Protein AF-A0A950HE34-F1 (afdb_monomer_lite)

Sequence (115 aa):
MTSYHALRGKLVTGEFLATSPLTSGNIRGGVLLNMSAAERMRKARMLACYVSQSHVLSAIPLEPERLRRAPVYDFTQPCHPGALWYEVLGWPLTGWRWRQLAGQALAQYGELACR

Foldseek 3Di:
DDDWWDDPLDIDAQADDDPDPVDGRDQPAKDWDDDDPVVLVVQVVVVVVPVVCVVVCVNHDSDGHIDHDDDPDDLLDQPDPDAGVVVSVVHPDGSVNRNVVVVVCCVVPNPPPPD

Secondary structure (DSSP, 8-state):
---EEEETTEEEES-PPPSSTTSSS--TTEEEE---HHHHHHHHHHHHT-GGGHHHHHTS-SS-EEEEPPPPP-TTS-SSSS--HHHHTT-S--HHHHHHHHHHHHHHH------

Structure (mmCIF, N/CA/C/O backbone):
data_AF-A0A950HE34-F1
#
_entry.id   AF-A0A950HE34-F1
#
loop_
_atom_site.group_PDB
_atom_site.id
_atom_site.type_symbol
_atom_site.label_atom_id
_atom_site.label_alt_id
_atom_site.label_comp_id
_atom_site.label_asym_id
_atom_site.label_entity_id
_atom_site.label_seq_id
_atom_site.pdbx_PDB_ins_code
_atom_site.Cartn_x
_atom_site.Cartn_y
_atom_site.Cartn_z
_atom_site.occupancy
_atom_site.B_iso_or_equiv
_atom_site.auth_seq_id
_atom_site.auth_comp_id
_atom_site.auth_asym_id
_atom_site.auth_atom_id
_atom_site.pdbx_PDB_model_num
ATOM 1 N N . MET A 1 1 ? 5.765 3.332 -6.254 1.00 49.25 1 MET A N 1
ATOM 2 C CA . MET A 1 1 ? 5.532 1.896 -5.959 1.00 49.25 1 MET A CA 1
ATOM 3 C C . MET A 1 1 ? 4.467 1.803 -4.880 1.00 49.25 1 MET A C 1
ATOM 5 O O . MET A 1 1 ? 4.760 1.965 -3.703 1.00 49.25 1 MET A O 1
ATOM 9 N N . THR A 1 2 ? 3.207 1.702 -5.279 1.00 52.34 2 THR A N 1
ATOM 10 C CA . THR A 1 2 ? 2.073 1.972 -4.389 1.00 52.34 2 THR A CA 1
ATOM 11 C C . THR A 1 2 ? 0.933 1.022 -4.725 1.00 52.34 2 THR A C 1
ATOM 13 O O . THR A 1 2 ? 0.707 0.725 -5.893 1.00 52.34 2 THR A O 1
ATOM 16 N N . SER A 1 3 ? 0.223 0.577 -3.687 1.00 73.75 3 SER A N 1
ATOM 17 C CA . SER A 1 3 ? -0.866 -0.415 -3.666 1.00 73.75 3 SER A CA 1
ATOM 18 C C . SER A 1 3 ? -0.448 -1.893 -3.642 1.00 73.75 3 SER A C 1
ATOM 20 O O . SER A 1 3 ? 0.122 -2.442 -4.585 1.00 73.75 3 SER A O 1
ATOM 22 N N . TYR A 1 4 ? -0.786 -2.529 -2.520 1.00 86.75 4 TYR A N 1
ATOM 23 C CA . TYR A 1 4 ? -1.000 -3.962 -2.399 1.00 86.75 4 TYR A CA 1
ATOM 24 C C . TYR A 1 4 ? -2.298 -4.185 -1.618 1.00 86.75 4 TYR A C 1
ATOM 26 O O . TYR A 1 4 ? -2.662 -3.356 -0.781 1.00 86.75 4 TYR A O 1
ATOM 34 N N . HIS A 1 5 ? -3.019 -5.262 -1.903 1.00 88.12 5 HIS A N 1
ATOM 35 C CA . HIS A 1 5 ? -4.254 -5.593 -1.197 1.00 88.12 5 HIS A CA 1
ATOM 36 C C . HIS A 1 5 ? -4.563 -7.087 -1.283 1.00 88.12 5 HIS A C 1
ATOM 38 O O . HIS A 1 5 ? -4.003 -7.807 -2.110 1.00 88.12 5 HIS A O 1
ATOM 44 N N . ALA A 1 6 ? -5.469 -7.543 -0.419 1.00 88.44 6 ALA A N 1
ATOM 45 C CA . ALA A 1 6 ? -6.022 -8.883 -0.507 1.00 88.44 6 ALA A CA 1
ATOM 46 C C . ALA A 1 6 ? -7.157 -8.902 -1.539 1.00 88.44 6 ALA A C 1
ATOM 48 O O . ALA A 1 6 ? -8.108 -8.129 -1.432 1.00 88.44 6 ALA A O 1
ATOM 49 N N . LEU A 1 7 ? -7.104 -9.824 -2.497 1.00 84.44 7 LEU A N 1
ATOM 50 C CA . LEU A 1 7 ? -8.223 -10.129 -3.384 1.00 84.44 7 LEU A CA 1
ATOM 51 C C . LEU A 1 7 ? -8.418 -11.642 -3.434 1.00 84.44 7 LEU A C 1
ATOM 53 O O . LEU A 1 7 ? -7.526 -12.376 -3.853 1.00 84.44 7 LEU A O 1
ATOM 57 N N . ARG A 1 8 ? -9.588 -12.123 -2.988 1.00 82.56 8 ARG A N 1
ATOM 58 C CA . ARG A 1 8 ? -9.917 -13.564 -2.930 1.00 82.56 8 ARG A CA 1
ATOM 59 C C . ARG A 1 8 ? -8.821 -14.397 -2.232 1.00 82.56 8 ARG A C 1
ATOM 61 O O . ARG A 1 8 ? -8.432 -15.454 -2.719 1.00 82.56 8 ARG A O 1
ATOM 68 N N . GLY A 1 9 ? -8.291 -13.881 -1.118 1.00 80.38 9 GLY A N 1
ATOM 69 C CA . GLY A 1 9 ? -7.245 -14.536 -0.319 1.00 80.38 9 GLY A CA 1
ATOM 70 C C . GLY A 1 9 ? -5.831 -14.473 -0.908 1.00 80.38 9 GLY A C 1
ATOM 71 O O . GLY A 1 9 ? -4.916 -15.047 -0.329 1.00 80.38 9 GLY A O 1
ATOM 72 N N . LYS A 1 10 ? -5.629 -13.782 -2.035 1.00 85.88 10 LYS A N 1
ATOM 73 C CA . LYS A 1 10 ? -4.319 -13.626 -2.676 1.00 85.88 10 LYS A CA 1
ATOM 74 C C . LYS A 1 10 ? -3.813 -12.196 -2.552 1.00 85.88 10 LYS A C 1
ATOM 76 O O . LYS A 1 10 ? -4.602 -11.251 -2.558 1.00 85.88 10 LYS A O 1
ATOM 81 N N . LEU A 1 11 ? -2.492 -12.057 -2.480 1.00 88.44 11 LEU A N 1
ATOM 82 C CA . LEU A 1 11 ? -1.819 -10.772 -2.593 1.00 88.44 11 LEU A CA 1
ATOM 83 C C . LEU A 1 11 ? -1.905 -10.278 -4.038 1.00 88.44 11 LEU A C 1
ATOM 85 O O . LEU A 1 11 ? -1.480 -10.970 -4.960 1.00 88.44 11 LEU A O 1
ATOM 89 N N . VAL A 1 12 ? -2.416 -9.066 -4.212 1.00 88.88 12 VAL A N 1
ATOM 90 C CA . VAL A 1 12 ? -2.343 -8.313 -5.465 1.00 88.88 12 VAL A CA 1
ATOM 91 C C . VAL A 1 12 ? -1.430 -7.118 -5.239 1.00 88.88 12 VAL A C 1
ATOM 93 O O . VAL A 1 12 ? -1.580 -6.413 -4.241 1.00 88.88 12 VAL A O 1
ATOM 96 N N . THR A 1 13 ? -0.493 -6.884 -6.155 1.00 89.81 13 THR A N 1
ATOM 97 C CA . THR A 1 13 ? 0.458 -5.763 -6.134 1.00 89.81 13 THR A CA 1
ATOM 98 C C . THR A 1 13 ? 0.387 -4.993 -7.450 1.00 89.81 13 THR A C 1
ATOM 100 O O . THR A 1 13 ? 0.034 -5.543 -8.489 1.00 89.81 13 THR A O 1
ATOM 103 N N . GLY A 1 14 ? 0.704 -3.696 -7.422 1.00 86.12 14 GLY A N 1
ATOM 104 C CA . GLY A 1 14 ? 0.751 -2.879 -8.644 1.00 86.12 14 GLY A CA 1
ATOM 105 C C . GLY A 1 14 ? -0.619 -2.563 -9.261 1.00 86.12 14 GLY A C 1
ATOM 106 O O . GLY A 1 14 ? -0.686 -1.965 -10.338 1.00 86.12 14 GLY A O 1
ATOM 107 N N . GLU A 1 15 ? -1.704 -2.913 -8.568 1.00 84.06 15 GLU A N 1
ATOM 108 C CA . GLU A 1 15 ? -3.081 -2.619 -8.949 1.00 84.06 15 GLU A CA 1
ATOM 109 C C . GLU A 1 15 ? -3.851 -1.992 -7.785 1.00 84.06 15 GLU A C 1
ATOM 111 O O . GLU A 1 15 ? -3.774 -2.431 -6.632 1.00 84.06 15 GLU A O 1
ATOM 116 N N . PHE A 1 16 ? -4.658 -0.981 -8.109 1.00 82.00 16 PHE A N 1
ATOM 117 C CA . PHE A 1 16 ? -5.630 -0.450 -7.167 1.00 82.00 16 PHE A CA 1
ATOM 118 C C . PHE A 1 16 ? -6.825 -1.392 -7.047 1.00 82.00 16 PHE A C 1
ATOM 120 O O . PHE A 1 16 ? -7.228 -2.033 -8.016 1.00 82.00 16 PHE A O 1
ATOM 127 N N . LEU A 1 17 ? -7.433 -1.406 -5.862 1.00 78.75 17 LEU A N 1
ATOM 128 C CA . LEU A 1 17 ? -8.717 -2.059 -5.648 1.00 78.75 17 LEU A CA 1
ATOM 129 C C . LEU A 1 17 ? -9.757 -1.531 -6.639 1.00 78.75 17 LEU A C 1
ATOM 131 O O . LEU A 1 17 ? -9.943 -0.320 -6.789 1.00 78.75 17 LEU A O 1
ATOM 135 N N . ALA A 1 18 ? -10.447 -2.460 -7.294 1.00 70.00 18 ALA A N 1
ATOM 136 C CA . ALA A 1 18 ? -11.590 -2.157 -8.133 1.00 70.00 18 ALA A CA 1
ATOM 137 C C . ALA A 1 18 ? -12.687 -1.478 -7.295 1.00 70.00 18 ALA A C 1
ATOM 139 O O . ALA A 1 18 ? -13.106 -2.000 -6.265 1.00 70.00 18 ALA A O 1
ATOM 140 N N . THR A 1 19 ? -13.184 -0.325 -7.749 1.00 60.66 19 THR A N 1
ATOM 141 C CA . THR A 1 19 ? -14.302 0.386 -7.092 1.00 60.66 19 THR A CA 1
ATOM 142 C C . THR A 1 19 ? -15.663 -0.272 -7.351 1.00 60.66 19 THR A C 1
ATOM 144 O O . THR A 1 19 ? -16.645 0.073 -6.705 1.00 60.66 19 THR A O 1
ATOM 147 N N . SER A 1 20 ? -15.727 -1.242 -8.268 1.00 48.84 20 SER A N 1
ATOM 148 C CA . SER A 1 20 ? -16.890 -2.094 -8.530 1.00 48.84 20 SER A CA 1
ATOM 149 C C . SER A 1 20 ? -16.425 -3.467 -9.038 1.00 48.84 20 SER A C 1
ATOM 151 O O . SER A 1 20 ? -15.456 -3.513 -9.802 1.00 48.84 20 SER A O 1
ATOM 153 N N . PRO A 1 21 ? -17.113 -4.575 -8.688 1.00 46.44 21 PRO A N 1
ATOM 154 C CA . PRO A 1 21 ? -16.805 -5.912 -9.207 1.00 46.44 21 PRO A CA 1
ATOM 155 C C . PRO A 1 21 ? -16.898 -6.024 -10.738 1.00 46.44 21 PRO A C 1
ATOM 157 O O . PRO A 1 21 ? -16.359 -6.966 -11.309 1.00 46.44 21 PRO A O 1
ATOM 160 N N . LEU A 1 22 ? -17.546 -5.059 -11.402 1.00 40.34 22 LEU A N 1
ATOM 161 C CA . LEU A 1 22 ? -17.656 -4.969 -12.863 1.00 40.34 22 LEU A CA 1
ATOM 162 C C . LEU A 1 22 ? -16.536 -4.138 -13.515 1.00 40.34 22 LEU A C 1
ATOM 164 O O . LEU A 1 22 ? -16.448 -4.074 -14.736 1.00 40.34 22 LEU A O 1
ATOM 168 N N . THR A 1 23 ? -15.674 -3.495 -12.726 1.00 47.09 23 THR A N 1
ATOM 169 C CA . THR A 1 23 ? -14.544 -2.694 -13.217 1.00 47.09 23 THR A CA 1
ATOM 170 C C . THR A 1 23 ? -13.265 -3.128 -12.524 1.00 47.09 23 THR A C 1
ATOM 172 O O . THR A 1 23 ? -12.766 -2.438 -11.635 1.00 47.09 23 THR A O 1
ATOM 175 N N . SER A 1 24 ? -12.727 -4.276 -12.930 1.00 42.91 24 SER A N 1
ATOM 176 C CA . SER A 1 24 ? -11.367 -4.672 -12.564 1.00 42.91 24 SER A CA 1
ATOM 177 C C . SER A 1 24 ? -10.375 -3.573 -12.960 1.00 42.91 24 SER A C 1
ATOM 179 O O . SER A 1 24 ? -10.376 -3.117 -14.101 1.00 42.91 24 SER A O 1
ATOM 181 N N . GLY A 1 25 ? -9.543 -3.132 -12.014 1.00 52.91 25 GLY A N 1
ATOM 182 C CA . GLY A 1 25 ? -8.274 -2.447 -12.288 1.00 52.91 25 GLY A CA 1
ATOM 183 C C . GLY A 1 25 ? -8.314 -1.054 -12.932 1.00 52.91 25 GLY A C 1
ATOM 184 O O . GLY A 1 25 ? -7.250 -0.471 -13.149 1.00 52.91 25 GLY A O 1
ATOM 185 N N . ASN A 1 26 ? -9.484 -0.478 -13.227 1.00 52.78 26 ASN A N 1
ATOM 186 C CA . ASN A 1 26 ? -9.529 0.835 -13.866 1.00 52.78 26 ASN A CA 1
ATOM 187 C C . ASN A 1 26 ? -9.227 1.954 -12.867 1.00 52.78 26 ASN A C 1
ATOM 189 O O . ASN A 1 26 ? -9.959 2.185 -11.902 1.00 52.78 26 ASN A O 1
ATOM 193 N N . ILE A 1 27 ? -8.146 2.683 -13.148 1.00 58.16 27 ILE A N 1
ATOM 194 C CA . ILE A 1 27 ? -7.765 3.904 -12.449 1.00 58.16 27 ILE A CA 1
ATOM 195 C C . ILE A 1 27 ? -8.795 4.987 -12.799 1.00 58.16 27 ILE A C 1
ATOM 197 O O . ILE A 1 27 ? -8.572 5.802 -13.691 1.00 58.16 27 ILE A O 1
ATOM 201 N N . ARG A 1 28 ? -9.964 4.996 -12.146 1.00 57.69 28 ARG A N 1
ATOM 202 C CA . ARG A 1 28 ? -10.904 6.117 -12.287 1.00 57.69 28 ARG 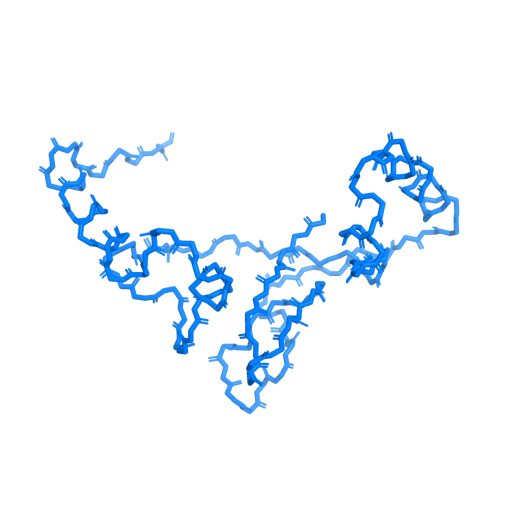A CA 1
ATOM 203 C C . ARG A 1 28 ? -10.183 7.395 -11.841 1.00 57.69 28 ARG A C 1
ATOM 205 O O . ARG A 1 28 ? -9.941 7.584 -10.653 1.00 57.69 28 ARG A O 1
ATOM 212 N N . GLY A 1 29 ? -9.805 8.234 -12.806 1.00 64.81 29 GLY A N 1
ATOM 213 C CA . GLY A 1 29 ? -9.132 9.512 -12.567 1.00 64.81 29 GLY A CA 1
ATOM 214 C C . GLY A 1 29 ? -7.661 9.423 -12.148 1.00 64.81 29 GLY A C 1
ATOM 215 O O . GLY A 1 29 ? -7.209 10.269 -11.378 1.00 64.81 29 GLY A O 1
ATOM 216 N N . GLY A 1 30 ? -6.899 8.425 -12.605 1.00 76.56 30 GLY A N 1
ATOM 217 C CA . GLY A 1 30 ? -5.453 8.411 -12.356 1.00 76.56 30 GLY A CA 1
ATOM 218 C C . GLY A 1 30 ? -4.604 8.107 -13.583 1.00 76.56 30 GLY A C 1
ATOM 219 O O . GLY A 1 30 ? -5.111 7.911 -14.682 1.00 76.56 30 GLY A O 1
ATOM 220 N N . VAL A 1 31 ? -3.292 8.164 -13.378 1.00 85.44 31 VAL A N 1
AT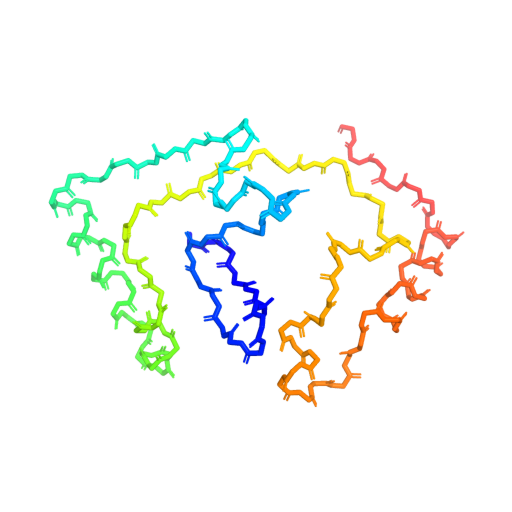OM 221 C CA . VAL A 1 31 ? -2.273 8.312 -14.418 1.00 85.44 31 VAL A CA 1
ATOM 222 C C . VAL A 1 31 ? -1.388 7.073 -14.451 1.00 85.44 31 VAL A C 1
ATOM 224 O O . VAL A 1 31 ? -0.925 6.599 -13.411 1.00 85.44 31 VAL A O 1
ATOM 227 N N . LEU A 1 32 ? -1.144 6.564 -15.658 1.00 87.88 32 LEU A N 1
ATOM 228 C CA . LEU A 1 32 ? -0.112 5.570 -15.925 1.00 87.88 32 LEU A CA 1
ATOM 229 C C . LEU A 1 32 ? 1.167 6.280 -16.339 1.00 87.88 32 LEU A C 1
ATOM 231 O O . LEU A 1 32 ? 1.179 7.019 -17.321 1.00 87.88 32 LEU A O 1
ATOM 235 N N . LEU A 1 33 ? 2.241 6.037 -15.598 1.00 87.56 33 LEU A N 1
ATOM 236 C CA . LEU A 1 33 ? 3.573 6.460 -15.987 1.00 87.56 33 LEU A CA 1
ATOM 237 C C . LEU A 1 33 ? 4.243 5.314 -16.739 1.00 87.56 33 LEU A C 1
ATOM 239 O O . LEU A 1 33 ? 4.574 4.273 -16.160 1.00 87.56 33 LEU A O 1
ATOM 243 N N . ASN A 1 34 ? 4.429 5.526 -18.037 1.00 86.75 34 ASN A N 1
ATOM 244 C CA . ASN A 1 34 ? 5.242 4.657 -18.872 1.00 86.75 34 ASN A CA 1
ATOM 245 C C . ASN A 1 34 ? 6.703 5.069 -18.713 1.00 86.75 34 ASN A C 1
ATOM 247 O O . ASN A 1 34 ? 7.027 6.250 -18.812 1.00 86.75 34 ASN A O 1
ATOM 251 N N . MET A 1 35 ? 7.573 4.095 -18.469 1.00 88.75 35 MET A N 1
ATOM 252 C CA . MET A 1 35 ? 9.004 4.329 -18.318 1.00 88.75 35 MET A CA 1
ATOM 253 C C . MET A 1 35 ? 9.747 3.855 -19.560 1.00 88.75 35 MET A C 1
ATOM 255 O O . MET A 1 35 ? 9.485 2.774 -20.091 1.00 88.75 35 MET A O 1
ATOM 259 N N . SER A 1 36 ? 10.735 4.635 -19.980 1.00 92.75 36 SER A N 1
ATOM 260 C CA . SER A 1 36 ? 11.746 4.190 -20.932 1.00 92.75 36 SER A CA 1
ATOM 261 C C . SER A 1 36 ? 12.555 3.014 -20.371 1.00 92.75 36 SER A C 1
ATOM 263 O O . SER A 1 36 ? 12.613 2.770 -19.161 1.00 92.75 36 SER A O 1
ATOM 265 N N . ALA A 1 37 ? 13.262 2.296 -21.247 1.00 94.06 37 ALA A N 1
ATOM 266 C CA . ALA A 1 37 ? 14.145 1.212 -20.822 1.00 94.06 37 ALA A CA 1
ATOM 267 C C . ALA A 1 37 ? 15.206 1.677 -19.802 1.00 94.06 37 ALA A C 1
ATOM 269 O O . ALA A 1 37 ? 15.466 0.974 -18.824 1.00 94.06 37 ALA A O 1
ATOM 270 N N . ALA A 1 38 ? 15.766 2.879 -19.982 1.00 95.75 38 ALA A N 1
ATOM 271 C CA . ALA A 1 38 ? 16.772 3.442 -19.082 1.00 95.75 38 ALA A CA 1
ATOM 272 C C . ALA A 1 38 ? 16.207 3.735 -17.680 1.00 95.75 38 ALA A C 1
ATOM 274 O O . ALA A 1 38 ? 16.846 3.416 -16.673 1.00 95.75 38 ALA A O 1
ATOM 275 N N . GLU A 1 39 ? 14.993 4.285 -17.600 1.00 94.44 39 GLU A N 1
ATOM 276 C CA . GLU A 1 39 ? 14.301 4.543 -16.331 1.00 94.44 39 GLU A CA 1
ATOM 277 C C . GLU A 1 39 ? 13.954 3.242 -15.605 1.00 94.44 39 GLU A C 1
ATOM 279 O O . GLU A 1 39 ? 14.198 3.131 -14.401 1.00 94.44 39 GLU A O 1
ATOM 284 N N . ARG A 1 40 ? 13.492 2.217 -16.335 1.00 92.81 40 ARG A N 1
ATOM 285 C CA . ARG A 1 40 ? 13.238 0.885 -15.762 1.00 92.81 40 ARG A CA 1
ATOM 286 C C . ARG A 1 40 ? 14.496 0.263 -15.178 1.00 92.81 40 ARG A C 1
ATOM 288 O O . ARG A 1 40 ? 14.474 -0.208 -14.044 1.00 92.81 40 ARG A O 1
ATOM 295 N N . MET A 1 41 ? 15.607 0.301 -15.914 1.00 95.06 41 MET A N 1
ATOM 296 C CA . MET A 1 41 ? 16.890 -0.207 -15.423 1.00 95.06 41 MET A CA 1
ATOM 297 C C . MET A 1 41 ? 17.372 0.568 -14.195 1.00 95.06 41 MET A C 1
ATOM 299 O O . MET A 1 41 ? 17.893 -0.028 -13.252 1.00 95.06 41 MET A O 1
ATOM 303 N N . ARG A 1 42 ? 17.192 1.894 -14.178 1.00 95.56 42 ARG A N 1
ATOM 304 C CA . ARG A 1 42 ? 17.525 2.723 -13.016 1.00 95.56 42 ARG A CA 1
ATOM 305 C C . ARG A 1 42 ? 16.688 2.327 -11.799 1.00 95.56 42 ARG A C 1
ATOM 307 O O . ARG A 1 42 ? 17.266 2.089 -10.742 1.00 95.56 42 ARG A O 1
ATOM 314 N N . LYS A 1 43 ? 15.369 2.188 -11.952 1.00 93.50 43 LYS A N 1
ATOM 315 C CA . LYS A 1 43 ? 14.457 1.742 -10.886 1.00 93.50 43 LYS A CA 1
ATOM 316 C C . LYS A 1 43 ? 14.818 0.348 -10.371 1.00 93.50 43 LYS A C 1
ATOM 318 O O . LYS A 1 43 ? 14.877 0.15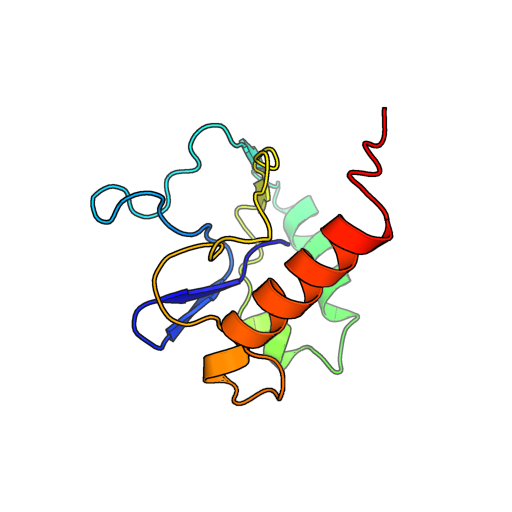0 -9.162 1.00 93.50 43 LYS A O 1
ATOM 323 N N . ALA A 1 44 ? 15.126 -0.590 -11.267 1.00 93.88 44 ALA A N 1
ATOM 324 C CA . ALA A 1 44 ? 15.555 -1.937 -10.896 1.00 93.88 44 ALA A CA 1
ATOM 325 C C . ALA A 1 44 ? 16.825 -1.912 -10.032 1.00 93.88 44 ALA A C 1
ATOM 327 O O . ALA A 1 44 ? 16.860 -2.550 -8.983 1.00 93.88 44 ALA A O 1
ATOM 328 N N . ARG A 1 45 ? 17.836 -1.114 -10.411 1.00 96.38 45 ARG A N 1
ATOM 329 C CA . ARG A 1 45 ? 19.052 -0.941 -9.596 1.00 96.38 45 ARG A CA 1
ATOM 330 C C . ARG A 1 45 ? 18.756 -0.319 -8.234 1.00 96.38 45 ARG A C 1
ATOM 332 O O . ARG A 1 45 ? 19.306 -0.777 -7.242 1.00 96.38 45 ARG A O 1
ATOM 339 N N . MET A 1 46 ? 17.876 0.682 -8.177 1.00 95.31 46 MET A N 1
ATOM 340 C CA . MET A 1 46 ? 17.466 1.297 -6.909 1.00 95.31 46 MET A CA 1
ATOM 341 C C . MET A 1 46 ? 16.795 0.283 -5.975 1.00 95.31 46 MET A C 1
ATOM 343 O O . MET A 1 46 ? 17.102 0.249 -4.789 1.00 95.31 46 MET A O 1
ATOM 347 N N . LEU A 1 47 ? 15.905 -0.564 -6.501 1.00 93.94 47 LEU A N 1
ATOM 348 C CA . LEU A 1 47 ? 15.239 -1.597 -5.705 1.00 93.94 47 LEU A CA 1
ATOM 349 C C . LEU A 1 47 ? 16.195 -2.725 -5.290 1.00 93.94 47 LEU A C 1
ATOM 351 O O . LEU A 1 47 ? 16.083 -3.232 -4.177 1.00 93.94 47 LEU A O 1
ATOM 355 N N . ALA A 1 48 ? 17.175 -3.070 -6.130 1.00 95.00 48 ALA A N 1
ATOM 356 C CA . ALA A 1 48 ? 18.182 -4.085 -5.819 1.00 95.00 48 ALA A CA 1
ATOM 357 C C . ALA A 1 48 ? 19.067 -3.727 -4.607 1.00 95.00 48 ALA A C 1
ATOM 359 O O . ALA A 1 48 ? 19.622 -4.624 -3.976 1.00 95.00 48 ALA A O 1
ATOM 360 N N . CYS A 1 49 ? 19.169 -2.445 -4.234 1.00 97.38 49 CYS A N 1
ATOM 361 C CA . CYS A 1 49 ? 19.882 -2.020 -3.025 1.00 97.38 49 CYS A CA 1
ATOM 362 C C . CYS A 1 49 ? 19.234 -2.530 -1.722 1.00 97.38 49 CYS A C 1
ATOM 364 O O . CYS A 1 49 ? 19.914 -2.639 -0.703 1.00 97.38 49 CYS A O 1
ATOM 366 N N . TYR A 1 50 ? 17.941 -2.871 -1.729 1.00 95.88 50 TYR A N 1
ATOM 367 C CA . TYR A 1 50 ? 17.209 -3.341 -0.548 1.00 95.88 50 TYR A CA 1
ATOM 368 C C . TYR A 1 50 ? 17.332 -4.863 -0.371 1.00 95.88 50 TYR A C 1
ATOM 370 O O . TYR A 1 50 ? 16.346 -5.599 -0.424 1.00 95.88 50 TYR A O 1
ATOM 378 N N . VAL A 1 51 ? 18.560 -5.342 -0.148 1.00 96.88 51 VAL A N 1
ATOM 379 C CA . VAL A 1 51 ? 18.915 -6.777 -0.145 1.00 96.88 51 VAL A CA 1
ATOM 380 C C . VAL A 1 51 ? 18.040 -7.614 0.797 1.00 96.88 51 VAL A C 1
ATOM 382 O O . VAL A 1 51 ? 17.511 -8.650 0.386 1.00 96.88 51 VAL A O 1
ATOM 385 N N . SER A 1 52 ? 17.820 -7.150 2.032 1.00 97.06 52 SER A N 1
ATOM 386 C CA . SER A 1 52 ? 17.014 -7.864 3.038 1.00 97.06 52 SER A CA 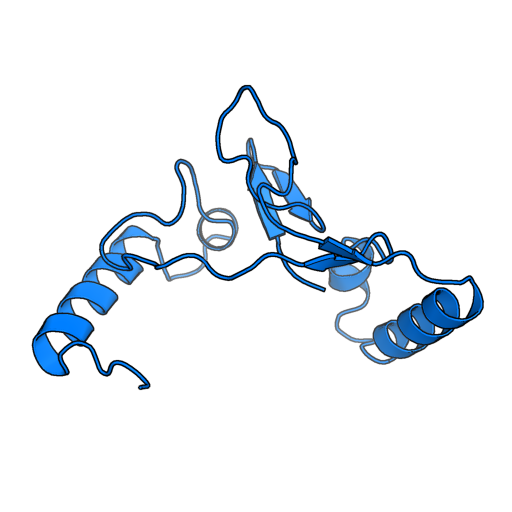1
ATOM 387 C C . SER A 1 52 ? 15.528 -7.976 2.681 1.00 97.06 52 SER A C 1
ATOM 389 O O . SER A 1 52 ? 14.820 -8.785 3.272 1.00 97.06 52 SER A O 1
ATOM 391 N N . GLN A 1 53 ? 15.050 -7.183 1.718 1.00 94.94 53 GLN A N 1
ATOM 392 C CA . GLN A 1 53 ? 13.664 -7.173 1.244 1.00 94.94 53 GLN A CA 1
ATOM 393 C C . GLN A 1 53 ? 13.524 -7.729 -0.179 1.00 94.94 53 GLN A C 1
ATOM 395 O O . GLN A 1 53 ? 12.436 -7.675 -0.748 1.00 94.94 53 GLN A O 1
ATOM 400 N N . SER A 1 54 ? 14.591 -8.287 -0.758 1.00 93.62 54 SER A N 1
ATOM 401 C CA . SER A 1 54 ? 14.608 -8.818 -2.131 1.00 93.62 54 SER A CA 1
ATOM 402 C C . SER A 1 54 ? 13.435 -9.758 -2.436 1.00 93.62 54 SER A C 1
ATOM 404 O O . SER A 1 54 ? 12.794 -9.617 -3.478 1.00 93.62 54 SER A O 1
ATOM 406 N N . HIS A 1 55 ? 13.088 -10.653 -1.505 1.00 92.75 55 HIS A N 1
ATOM 407 C CA . HIS A 1 55 ? 11.941 -11.549 -1.656 1.00 92.75 55 HIS A CA 1
ATOM 408 C C . HIS A 1 55 ? 10.612 -10.781 -1.763 1.00 92.75 55 HIS A C 1
ATOM 410 O O . HIS A 1 55 ? 9.841 -11.012 -2.691 1.00 92.75 55 HIS A O 1
ATOM 416 N N . VAL A 1 56 ? 10.372 -9.813 -0.874 1.00 90.25 56 VAL A N 1
ATOM 417 C CA . VAL A 1 56 ? 9.152 -8.987 -0.876 1.00 90.25 56 VAL A CA 1
ATOM 418 C C . VAL A 1 56 ? 9.058 -8.155 -2.155 1.00 90.25 56 VAL A C 1
ATOM 420 O O . VAL A 1 56 ? 8.002 -8.080 -2.780 1.00 90.25 56 VAL A O 1
ATOM 423 N N . LEU A 1 57 ? 10.173 -7.555 -2.574 1.00 91.56 57 LEU A N 1
ATOM 424 C CA . LEU A 1 57 ? 10.226 -6.693 -3.752 1.00 91.56 57 LEU A CA 1
ATOM 425 C C . LEU A 1 57 ? 10.052 -7.461 -5.065 1.00 91.56 57 LEU A C 1
ATOM 427 O O . LEU A 1 57 ? 9.542 -6.887 -6.022 1.00 91.56 57 LEU A O 1
ATOM 431 N N . SER A 1 58 ? 10.403 -8.751 -5.111 1.00 90.44 58 SER A N 1
ATOM 432 C CA . SER A 1 58 ? 10.196 -9.585 -6.305 1.00 90.44 58 SER A CA 1
ATOM 433 C C . SER A 1 58 ? 8.719 -9.752 -6.682 1.00 90.44 58 SER A C 1
ATOM 435 O O . SER A 1 58 ? 8.400 -9.963 -7.849 1.00 90.44 58 SER A O 1
ATOM 437 N N . ALA A 1 59 ? 7.811 -9.598 -5.712 1.00 88.50 59 ALA A N 1
ATOM 438 C CA . ALA A 1 59 ? 6.371 -9.655 -5.927 1.00 88.50 59 ALA A CA 1
ATOM 439 C C . ALA A 1 59 ? 5.779 -8.337 -6.455 1.00 88.50 59 ALA A C 1
ATOM 441 O O . ALA A 1 59 ? 4.572 -8.271 -6.678 1.00 88.50 59 ALA A O 1
ATOM 442 N N . ILE A 1 60 ? 6.574 -7.273 -6.622 1.00 88.12 60 ILE A N 1
ATOM 443 C CA . ILE A 1 60 ? 6.081 -5.963 -7.052 1.00 88.12 60 ILE A CA 1
ATOM 444 C C . ILE A 1 60 ? 6.545 -5.682 -8.485 1.00 88.12 60 ILE A C 1
ATOM 446 O O . ILE A 1 60 ? 7.751 -5.647 -8.740 1.00 88.12 60 ILE A O 1
ATOM 450 N N . PRO A 1 61 ? 5.621 -5.438 -9.433 1.00 88.69 61 PRO A N 1
ATOM 451 C CA . PRO A 1 61 ? 6.004 -5.166 -10.809 1.00 88.69 61 PRO A CA 1
ATOM 452 C C . PRO A 1 61 ? 6.794 -3.857 -10.916 1.00 88.69 61 PRO A C 1
ATOM 454 O O . PRO A 1 61 ? 6.481 -2.849 -10.272 1.00 88.69 61 PRO A O 1
ATOM 457 N N . LEU A 1 62 ? 7.813 -3.854 -11.778 1.00 88.19 62 LEU A N 1
ATOM 458 C CA . LEU A 1 62 ? 8.581 -2.645 -12.075 1.00 88.19 62 LEU A CA 1
ATOM 459 C C . LEU A 1 62 ? 7.746 -1.628 -12.868 1.00 88.19 62 LEU A C 1
ATOM 461 O O . LEU A 1 62 ? 7.918 -0.425 -12.655 1.00 88.19 62 LEU A O 1
ATOM 465 N N . GLU A 1 63 ? 6.827 -2.095 -13.719 1.00 86.56 63 GLU A N 1
ATOM 466 C CA . GLU A 1 63 ? 5.956 -1.288 -14.581 1.00 86.56 63 GLU A CA 1
ATOM 467 C C . GLU A 1 63 ? 4.558 -1.923 -14.772 1.00 86.56 63 GLU A C 1
ATOM 469 O O . GLU A 1 63 ? 4.424 -3.138 -14.618 1.00 86.56 63 GLU A O 1
ATOM 474 N N . PRO A 1 64 ? 3.525 -1.133 -15.135 1.00 85.19 64 PRO A N 1
ATOM 475 C CA . PRO A 1 64 ? 3.509 0.332 -15.171 1.00 85.19 64 PRO A CA 1
ATOM 476 C C . PRO A 1 64 ? 3.454 0.931 -13.759 1.00 85.19 64 PRO A C 1
ATOM 478 O O . PRO A 1 64 ? 2.976 0.299 -12.817 1.00 85.19 64 PRO A O 1
ATOM 481 N N . GLU A 1 65 ? 3.913 2.173 -13.595 1.00 87.69 65 GLU A N 1
ATOM 482 C CA . GLU A 1 65 ? 3.696 2.894 -12.338 1.00 87.69 65 GLU A CA 1
ATOM 483 C C . GLU A 1 65 ? 2.344 3.608 -12.375 1.00 87.69 65 GLU A C 1
ATOM 485 O O . GLU A 1 65 ? 2.062 4.405 -13.268 1.00 87.69 65 GLU A O 1
ATOM 490 N N . ARG A 1 66 ? 1.479 3.275 -11.412 1.00 86.88 66 ARG A N 1
ATOM 491 C CA . ARG A 1 66 ? 0.109 3.785 -11.339 1.00 86.88 66 ARG A CA 1
ATOM 492 C C . ARG A 1 66 ? 0.009 4.849 -10.260 1.00 86.88 66 ARG A C 1
ATOM 494 O O . ARG A 1 66 ? 0.276 4.586 -9.088 1.00 86.88 66 ARG A O 1
ATOM 501 N N . LEU A 1 67 ? -0.436 6.035 -10.647 1.00 86.06 67 LEU A N 1
ATOM 502 C CA . LEU A 1 67 ? -0.745 7.126 -9.735 1.00 86.06 67 LEU A CA 1
ATOM 503 C C . LEU A 1 67 ? -2.250 7.372 -9.733 1.00 86.06 67 LEU A C 1
ATOM 505 O O . LEU A 1 67 ? -2.907 7.293 -10.766 1.00 86.06 67 LEU A O 1
ATOM 509 N N . ARG A 1 68 ? -2.810 7.702 -8.572 1.00 84.62 68 ARG A N 1
ATOM 510 C CA . ARG A 1 68 ? -4.186 8.195 -8.459 1.00 84.62 68 ARG A CA 1
ATOM 511 C C . ARG A 1 68 ? -4.221 9.342 -7.471 1.00 84.62 68 ARG A C 1
ATOM 513 O O . ARG A 1 68 ? -3.469 9.331 -6.495 1.00 84.62 68 ARG A O 1
ATOM 520 N N . ARG A 1 69 ? -5.123 10.295 -7.688 1.00 83.12 69 ARG A N 1
ATOM 521 C CA . ARG A 1 69 ? -5.416 11.301 -6.669 1.00 83.12 69 ARG A CA 1
ATOM 522 C C . ARG A 1 69 ? -5.961 10.600 -5.421 1.00 83.12 69 ARG A C 1
ATOM 524 O O . ARG A 1 69 ? -6.765 9.670 -5.526 1.00 83.12 69 ARG A O 1
ATOM 531 N N . ALA A 1 70 ? -5.504 11.027 -4.247 1.00 81.19 70 ALA A N 1
ATOM 532 C CA . ALA A 1 70 ? -6.076 10.558 -2.995 1.00 81.19 70 ALA A CA 1
ATOM 533 C C . ALA A 1 70 ? -7.545 11.028 -2.902 1.00 81.19 70 ALA A C 1
ATOM 535 O O . ALA A 1 70 ? -7.806 12.213 -3.124 1.00 81.19 70 ALA A O 1
ATOM 536 N N . PRO A 1 71 ? -8.507 10.131 -2.634 1.00 78.62 71 PRO A N 1
ATOM 537 C CA . PRO A 1 71 ? -9.881 10.504 -2.357 1.00 78.62 71 PRO A CA 1
ATOM 538 C C . PRO A 1 71 ? -9.952 11.170 -0.986 1.00 78.62 71 PRO A C 1
ATOM 540 O O . PRO A 1 71 ? -9.038 11.048 -0.168 1.00 78.62 71 PRO A O 1
ATOM 543 N N . VAL A 1 72 ? -11.073 11.832 -0.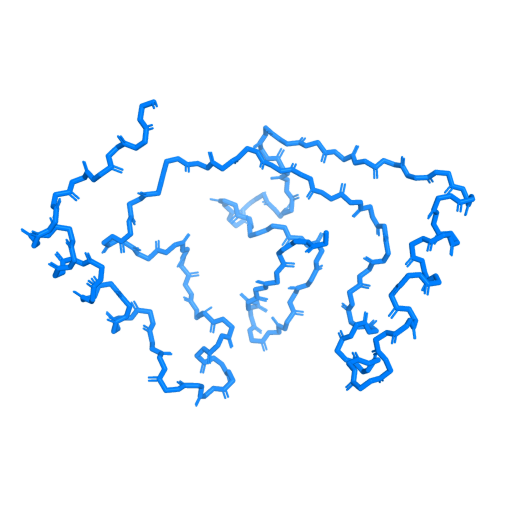727 1.00 83.00 72 VAL A N 1
ATOM 544 C CA . VAL A 1 72 ? -11.444 12.195 0.638 1.00 83.00 72 VAL A CA 1
ATOM 545 C C . VAL A 1 72 ? -11.754 10.892 1.376 1.00 83.00 72 VAL A C 1
ATOM 547 O O . VAL A 1 72 ? -12.608 10.124 0.933 1.00 83.00 72 VAL A O 1
ATOM 550 N N . TYR A 1 73 ? -11.009 10.606 2.441 1.00 84.25 73 TYR A N 1
ATOM 551 C CA . TYR A 1 73 ? -11.183 9.391 3.232 1.00 84.25 73 TYR A CA 1
ATOM 552 C C . TYR A 1 73 ? -12.047 9.679 4.454 1.00 84.25 73 TYR A C 1
ATOM 554 O O . TYR A 1 73 ? -11.726 10.565 5.239 1.00 84.25 73 TYR A O 1
ATOM 562 N N . ASP A 1 74 ? -13.079 8.864 4.650 1.00 89.19 74 ASP A N 1
ATOM 563 C CA . ASP A 1 74 ? -13.716 8.703 5.952 1.00 89.19 74 ASP A CA 1
ATOM 564 C C . ASP A 1 74 ? -13.051 7.519 6.669 1.00 89.19 74 ASP A C 1
ATOM 566 O O . ASP A 1 74 ? -13.310 6.352 6.366 1.00 89.19 74 ASP A O 1
ATOM 570 N N . PHE A 1 75 ? -12.151 7.818 7.608 1.00 91.12 75 PHE A N 1
ATOM 571 C CA . PHE A 1 75 ? -11.413 6.797 8.358 1.00 91.12 75 PHE A CA 1
ATOM 572 C C . PHE A 1 75 ? -12.269 6.049 9.387 1.00 91.12 75 PHE A C 1
ATOM 574 O O . PHE A 1 75 ? -11.803 5.057 9.955 1.00 91.12 75 PHE A O 1
ATOM 581 N N . THR A 1 76 ? -13.511 6.487 9.618 1.00 92.88 76 THR A N 1
ATOM 582 C CA . THR A 1 76 ? -14.473 5.770 10.464 1.00 92.88 76 THR A CA 1
ATOM 583 C C . THR A 1 76 ? -15.160 4.625 9.719 1.00 92.88 76 THR A C 1
ATOM 585 O O . THR A 1 76 ? -15.769 3.759 10.348 1.00 92.88 76 THR A O 1
ATOM 588 N N . GLN A 1 77 ? -15.000 4.560 8.394 1.00 92.50 77 GLN A N 1
ATOM 589 C CA . GLN A 1 77 ? -15.550 3.525 7.522 1.00 92.50 77 GLN A CA 1
ATOM 590 C C . GLN A 1 77 ? -14.462 2.560 7.026 1.00 92.50 77 GLN A C 1
ATOM 592 O O . GLN A 1 77 ? -13.269 2.879 7.033 1.00 92.50 77 GLN A O 1
ATOM 597 N N . PRO A 1 78 ? -14.822 1.323 6.630 1.00 90.31 78 PRO A N 1
ATOM 598 C CA . PRO A 1 78 ? -13.874 0.431 5.973 1.00 90.31 78 PRO A CA 1
ATOM 599 C C . PRO A 1 78 ? -13.388 1.052 4.657 1.00 90.31 78 PRO A C 1
ATOM 601 O O . PRO A 1 78 ? -14.182 1.553 3.866 1.00 90.31 78 PRO A O 1
ATOM 604 N N . CYS A 1 79 ? -12.080 0.983 4.393 1.00 83.62 79 CYS A N 1
ATOM 605 C CA . CYS A 1 79 ? -11.491 1.561 3.181 1.00 83.62 79 CYS A CA 1
ATOM 606 C C . CYS 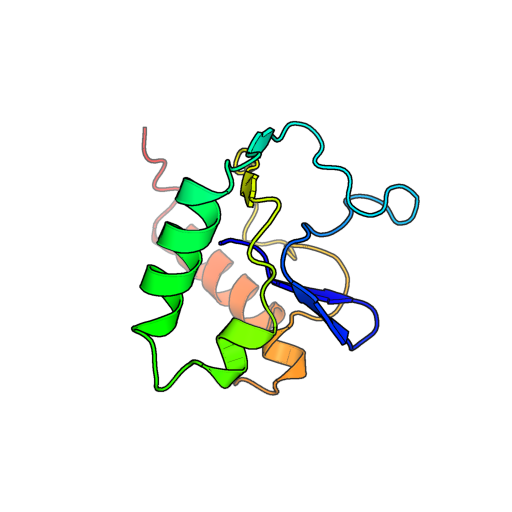A 1 79 ? -11.888 0.821 1.888 1.00 83.62 79 CYS A C 1
ATOM 608 O O . CYS A 1 79 ? -11.768 1.383 0.801 1.00 83.62 79 CYS A O 1
ATOM 610 N N . HIS A 1 80 ? -12.348 -0.426 2.003 1.00 84.81 80 HIS A N 1
ATOM 611 C CA . HIS A 1 80 ? -12.968 -1.236 0.954 1.00 84.81 80 HIS A CA 1
ATOM 612 C C . HIS A 1 80 ? -13.681 -2.445 1.595 1.00 84.81 80 HIS A C 1
ATOM 614 O O . HIS A 1 80 ? -13.389 -2.781 2.747 1.00 84.81 80 HIS A O 1
ATOM 620 N N . PRO A 1 81 ? -14.601 -3.128 0.886 1.00 84.44 81 PRO A N 1
ATOM 621 C CA . PRO A 1 81 ? -15.138 -4.407 1.344 1.00 84.44 81 PRO A CA 1
ATOM 622 C C . PRO A 1 81 ? -14.066 -5.510 1.334 1.00 84.44 81 PRO A C 1
ATOM 624 O O . PRO A 1 81 ? -13.117 -5.471 0.549 1.00 84.44 81 PRO A O 1
ATOM 627 N N . GLY A 1 82 ? -14.262 -6.536 2.163 1.00 86.50 82 GLY A N 1
ATOM 628 C CA . GLY A 1 82 ? -13.362 -7.689 2.265 1.00 86.50 82 GLY A CA 1
ATOM 629 C C . GLY A 1 82 ? -12.258 -7.528 3.313 1.00 86.50 82 GLY A C 1
ATOM 630 O O . GLY A 1 82 ? -12.210 -6.541 4.042 1.00 86.50 82 GLY A O 1
ATOM 631 N N . ALA A 1 83 ? -11.398 -8.543 3.403 1.00 87.31 83 ALA A N 1
ATOM 632 C CA . ALA A 1 83 ? -10.304 -8.585 4.369 1.00 87.31 83 ALA A CA 1
ATOM 633 C C . ALA A 1 83 ? -9.168 -7.631 3.983 1.00 87.31 83 ALA A C 1
ATOM 635 O O . ALA A 1 83 ? -8.841 -7.470 2.803 1.00 87.31 83 ALA A O 1
ATOM 636 N N . LEU A 1 84 ? -8.525 -7.042 4.986 1.00 90.62 84 LEU A N 1
ATOM 637 C CA . LEU A 1 84 ? -7.310 -6.259 4.802 1.00 90.62 84 LEU A CA 1
ATOM 638 C C . LEU A 1 84 ? -6.104 -7.199 4.729 1.00 90.62 84 LEU A C 1
ATOM 640 O O . LEU A 1 84 ? -6.070 -8.238 5.385 1.00 90.62 84 LEU A O 1
ATOM 644 N N . TRP A 1 85 ? -5.082 -6.845 3.945 1.00 90.31 85 TRP A N 1
ATOM 645 C CA . TRP A 1 85 ? -3.935 -7.746 3.764 1.00 90.31 85 TRP A CA 1
ATOM 646 C C . TRP A 1 85 ? -3.209 -8.046 5.080 1.00 90.31 85 TRP A C 1
ATOM 648 O O . TRP A 1 85 ? -2.848 -9.188 5.334 1.00 90.31 85 TRP A O 1
ATOM 658 N N . TYR A 1 86 ? -3.070 -7.053 5.960 1.00 90.12 86 TYR A N 1
ATOM 659 C CA . TYR A 1 86 ? -2.460 -7.272 7.271 1.00 90.12 86 TYR A CA 1
ATOM 660 C C . TYR A 1 86 ? -3.300 -8.180 8.189 1.00 90.12 86 TYR A C 1
ATOM 662 O O . TYR A 1 86 ? -2.734 -8.860 9.038 1.00 90.12 86 TYR A O 1
ATOM 670 N N . GLU A 1 87 ? -4.624 -8.252 8.001 1.00 92.56 87 GLU A N 1
ATOM 671 C CA . GLU A 1 87 ? -5.478 -9.201 8.731 1.00 92.56 87 GLU A CA 1
ATOM 672 C C . GLU A 1 87 ? -5.248 -10.630 8.230 1.00 92.56 87 GLU A C 1
ATOM 674 O O . GLU A 1 87 ? -5.165 -11.555 9.032 1.00 92.56 87 GLU A O 1
ATOM 679 N N . VAL A 1 88 ? -5.065 -10.811 6.915 1.00 91.00 88 VAL A N 1
ATOM 680 C CA . VAL A 1 88 ? -4.703 -12.112 6.317 1.00 91.00 88 VAL A CA 1
ATOM 681 C C . VAL A 1 88 ? -3.341 -12.597 6.821 1.00 91.00 88 VAL A C 1
ATOM 683 O O . VAL A 1 88 ? -3.147 -13.792 7.021 1.00 91.00 88 VAL A O 1
ATOM 686 N N . LEU A 1 89 ? -2.410 -11.674 7.072 1.00 89.94 89 LEU A N 1
ATOM 687 C CA . LEU A 1 89 ? -1.104 -11.973 7.661 1.00 89.94 89 LEU A CA 1
ATOM 688 C C . LEU A 1 89 ? -1.152 -12.235 9.179 1.00 89.94 89 LEU A C 1
ATOM 690 O O . LEU A 1 89 ? -0.110 -12.517 9.769 1.00 89.94 89 LEU A O 1
ATOM 694 N N . GLY A 1 90 ? -2.319 -12.120 9.823 1.00 91.88 90 GLY A N 1
ATOM 695 C CA . GLY A 1 90 ? -2.472 -12.338 11.263 1.00 91.88 90 GLY A CA 1
ATOM 696 C C . GLY A 1 90 ? -1.807 -11.266 12.127 1.00 91.88 90 GLY A C 1
ATOM 697 O O . GLY A 1 90 ? -1.403 -11.547 13.255 1.00 91.88 90 GLY A O 1
ATOM 698 N N . TRP A 1 91 ? -1.642 -10.044 11.610 1.00 92.88 91 TRP A N 1
ATOM 699 C CA . TRP A 1 91 ? -1.066 -8.956 12.397 1.00 92.88 91 TRP A CA 1
ATOM 700 C C . TRP A 1 91 ? -2.019 -8.518 13.523 1.00 92.88 91 TRP A C 1
ATOM 702 O O . TRP A 1 91 ? -3.235 -8.640 13.379 1.00 92.88 91 TRP A O 1
ATOM 712 N N . PRO A 1 92 ? -1.503 -7.955 14.635 1.00 94.12 92 PRO A N 1
ATOM 713 C CA . PRO A 1 92 ? -2.334 -7.623 15.799 1.00 94.12 92 PRO A CA 1
ATOM 714 C C . PRO A 1 92 ? -3.406 -6.550 15.548 1.00 94.12 92 PRO A C 1
ATOM 716 O O . PRO A 1 92 ? -4.351 -6.420 16.325 1.00 94.12 92 PRO A O 1
ATOM 719 N N . LEU A 1 93 ? -3.250 -5.743 14.496 1.00 94.69 93 LEU A N 1
ATOM 720 C CA . LEU A 1 93 ? -4.206 -4.704 14.134 1.00 94.69 93 LEU A CA 1
ATOM 721 C C . LEU A 1 93 ? -5.278 -5.272 13.197 1.00 94.69 93 LEU A C 1
ATOM 723 O O . LEU A 1 93 ? -4.956 -5.918 12.206 1.00 94.69 93 LEU A O 1
ATOM 727 N N . THR A 1 94 ? -6.543 -4.955 13.470 1.00 94.56 94 THR A N 1
ATOM 728 C CA . THR A 1 94 ? -7.680 -5.258 12.587 1.00 94.56 94 THR A CA 1
ATOM 729 C C . THR A 1 94 ? -8.296 -3.974 12.045 1.00 94.56 94 THR A C 1
ATOM 731 O O . THR A 1 94 ? -8.177 -2.909 12.654 1.00 94.56 94 THR A O 1
ATOM 734 N N . GLY A 1 95 ? -9.020 -4.062 10.932 1.00 93.44 95 GLY A N 1
ATOM 735 C CA . GLY A 1 95 ? -9.767 -2.943 10.370 1.00 93.44 95 GLY A CA 1
ATOM 736 C C . GLY A 1 95 ? -10.817 -2.412 11.342 1.00 93.44 95 GLY A C 1
ATOM 737 O O . GLY A 1 95 ? -11.052 -1.208 11.404 1.00 93.44 95 GLY A O 1
ATOM 738 N N . TRP A 1 96 ? -11.417 -3.290 12.151 1.00 94.81 96 TRP A N 1
ATOM 739 C CA . TRP A 1 96 ? -12.302 -2.876 13.239 1.00 94.81 96 TRP A CA 1
ATOM 740 C C . TRP A 1 96 ? -11.554 -2.052 14.291 1.00 94.81 96 TRP A C 1
ATOM 742 O O . TRP A 1 96 ? -11.986 -0.945 14.615 1.00 94.81 96 TRP A O 1
ATOM 752 N N . ARG A 1 97 ? -10.405 -2.546 14.774 1.00 96.38 97 ARG A N 1
ATOM 753 C CA . ARG A 1 97 ? -9.610 -1.848 15.792 1.00 96.38 97 ARG A CA 1
ATOM 754 C C . ARG A 1 97 ? -9.097 -0.507 15.275 1.00 96.38 97 ARG A C 1
ATOM 756 O O . ARG A 1 97 ? -9.151 0.480 16.001 1.00 96.38 97 ARG A O 1
ATOM 763 N N . TRP A 1 98 ? -8.657 -0.458 14.020 1.00 95.50 98 TRP A N 1
ATOM 764 C CA . TRP A 1 98 ? -8.265 0.777 13.349 1.00 95.50 98 TRP A CA 1
ATOM 765 C C . TRP A 1 98 ? -9.389 1.817 13.365 1.00 95.50 98 TRP A C 1
ATOM 767 O O . TRP A 1 98 ? -9.170 2.934 13.819 1.00 95.50 98 TRP A O 1
ATOM 777 N N . ARG A 1 99 ? -10.604 1.454 12.928 1.00 95.94 99 ARG A N 1
ATOM 778 C CA . ARG A 1 99 ? -11.745 2.388 12.881 1.00 95.94 99 ARG A CA 1
ATOM 779 C C . ARG A 1 99 ? -12.130 2.913 14.263 1.00 95.94 99 ARG A C 1
ATOM 781 O O . ARG A 1 99 ? -12.460 4.087 14.390 1.00 95.94 99 ARG A O 1
ATOM 788 N N . GLN A 1 100 ? -12.042 2.078 15.301 1.00 96.81 100 GLN A N 1
ATOM 789 C CA . GLN A 1 100 ? -12.236 2.541 16.678 1.00 96.81 100 GLN A CA 1
ATOM 790 C C . GLN A 1 100 ? -11.215 3.611 17.076 1.00 96.81 100 GLN A C 1
ATOM 792 O O . GLN A 1 100 ? -11.598 4.654 17.599 1.00 96.81 100 GLN A O 1
ATOM 797 N N . LEU A 1 101 ? -9.928 3.358 16.820 1.00 95.94 101 LEU A N 1
ATOM 798 C CA . LEU A 1 101 ? -8.851 4.302 17.127 1.00 95.94 101 LEU A CA 1
ATOM 799 C C . LEU A 1 101 ? -8.997 5.598 16.319 1.00 95.94 101 LEU A C 1
ATOM 801 O O . LEU A 1 101 ? -8.823 6.681 16.868 1.00 95.94 101 LEU A O 1
ATOM 805 N N . ALA A 1 102 ? -9.373 5.497 15.043 1.00 94.75 102 ALA A N 1
ATOM 806 C CA . ALA A 1 102 ? -9.633 6.650 14.189 1.00 94.75 102 ALA A CA 1
ATOM 807 C C . ALA A 1 102 ? -10.791 7.505 14.726 1.00 94.75 102 ALA A C 1
ATOM 809 O O . ALA A 1 102 ? -10.649 8.719 14.835 1.00 94.75 102 ALA A O 1
ATOM 810 N N . GLY A 1 103 ? -11.905 6.882 15.126 1.00 94.75 103 GLY A N 1
ATOM 811 C CA . GLY A 1 103 ? -13.035 7.590 15.734 1.00 94.75 103 GLY A CA 1
ATOM 812 C C . GLY A 1 103 ? -12.661 8.296 17.042 1.00 94.75 103 GLY A C 1
ATOM 813 O O . GLY A 1 103 ? -13.030 9.450 17.242 1.00 94.75 103 GLY A O 1
ATOM 814 N N . GLN A 1 104 ? -11.874 7.641 17.902 1.00 95.38 104 GLN A N 1
ATOM 815 C CA . GLN A 1 104 ? -11.359 8.247 19.137 1.00 95.38 104 GLN A CA 1
ATOM 816 C C . GLN A 1 104 ? -10.455 9.451 18.847 1.00 95.38 104 GLN A C 1
ATOM 818 O O . GLN A 1 104 ? -10.628 10.505 19.453 1.00 95.38 104 GLN A O 1
ATOM 823 N N . ALA A 1 105 ? -9.530 9.316 17.895 1.00 94.25 105 ALA A N 1
ATOM 824 C CA . ALA A 1 105 ? -8.628 10.394 17.510 1.00 94.25 105 ALA A CA 1
ATOM 825 C C . ALA A 1 105 ? -9.384 11.595 16.918 1.00 94.25 105 ALA A C 1
ATOM 827 O O . ALA A 1 105 ? -9.113 12.731 17.299 1.00 94.25 105 ALA A O 1
ATOM 828 N N . LEU A 1 106 ? -10.368 11.360 16.044 1.00 91.88 106 LEU A N 1
ATOM 829 C CA . LEU A 1 106 ? -11.197 12.425 15.468 1.00 91.88 106 LEU A CA 1
ATOM 830 C C . LEU A 1 106 ? -12.018 13.154 16.540 1.00 91.88 106 LEU A C 1
ATOM 832 O O . LEU A 1 106 ? -12.125 14.377 16.495 1.00 91.88 106 LEU A O 1
ATOM 836 N N . ALA A 1 107 ? -12.544 12.429 17.531 1.00 90.81 107 ALA A N 1
ATOM 837 C CA . ALA A 1 107 ? -13.245 13.034 18.661 1.00 90.81 107 ALA A CA 1
ATOM 838 C C . ALA A 1 107 ? -12.310 13.857 19.567 1.00 90.81 107 ALA A C 1
ATOM 840 O O . ALA A 1 107 ? -12.722 14.882 20.102 1.00 90.81 107 ALA A O 1
ATOM 841 N N . GLN A 1 108 ? -11.060 13.417 19.742 1.00 91.12 108 GLN A N 1
ATOM 842 C CA . GLN A 1 108 ? -10.090 14.056 20.632 1.00 91.12 108 GLN A CA 1
ATOM 843 C C . GLN A 1 108 ? -9.414 15.290 20.016 1.00 91.12 108 GLN A C 1
ATOM 845 O O . GLN A 1 108 ? -9.157 16.259 20.727 1.00 91.12 108 GLN A O 1
ATOM 850 N N . TYR A 1 109 ? -9.097 15.251 18.722 1.00 83.94 109 TYR A N 1
ATOM 851 C CA . TYR A 1 109 ? -8.269 16.268 18.062 1.00 83.94 109 TYR A CA 1
ATOM 852 C C . TYR A 1 109 ? -9.023 17.095 17.010 1.00 83.94 109 TYR A C 1
ATOM 854 O O . TYR A 1 109 ? -8.476 18.078 16.511 1.00 83.94 109 TYR A O 1
ATOM 862 N N . GLY A 1 110 ? -10.269 16.729 16.686 1.00 71.69 110 GLY A N 1
ATOM 863 C CA . GLY A 1 110 ? -11.018 17.308 15.571 1.00 71.69 110 GLY A CA 1
ATOM 864 C C . GLY A 1 110 ? -10.404 16.968 14.207 1.00 71.69 110 GLY A C 1
ATOM 865 O O . GLY A 1 110 ? -9.364 16.312 14.105 1.00 71.69 110 GLY A O 1
ATOM 866 N N . GLU A 1 111 ? -11.036 17.425 13.124 1.00 66.38 111 GLU A N 1
ATOM 867 C CA . GLU A 1 111 ? -10.376 17.445 11.818 1.00 66.38 111 GLU A CA 1
ATOM 868 C C . GLU A 1 111 ? -9.273 18.508 11.848 1.00 66.38 111 GLU A C 1
ATOM 870 O O . GLU A 1 111 ? -9.526 19.700 11.666 1.00 66.38 111 GLU A O 1
ATOM 875 N N . LEU A 1 112 ? -8.023 18.087 12.049 1.00 57.88 112 LEU A N 1
ATOM 876 C CA . LEU A 1 112 ? -6.867 18.893 11.667 1.00 57.88 112 LEU A CA 1
ATOM 877 C C . LEU A 1 112 ? -6.820 18.938 10.136 1.00 57.88 112 LEU A C 1
ATOM 879 O O . LEU A 1 112 ? -6.038 18.239 9.492 1.00 57.88 112 LEU A O 1
ATOM 883 N N . ALA A 1 113 ? -7.713 19.722 9.535 1.00 55.56 113 ALA A N 1
ATOM 884 C CA . ALA A 1 113 ? -7.647 20.023 8.122 1.00 55.56 113 ALA A CA 1
ATOM 885 C C . ALA A 1 113 ? -6.339 20.787 7.882 1.00 55.56 113 ALA A C 1
ATOM 887 O O . ALA A 1 113 ? -6.221 21.958 8.247 1.00 55.56 113 ALA A O 1
ATOM 888 N N . CYS A 1 114 ? -5.350 20.122 7.278 1.00 47.56 114 CYS A N 1
ATOM 889 C CA . CYS A 1 114 ? -4.278 20.816 6.575 1.00 47.56 114 CYS A CA 1
ATOM 890 C C . CYS A 1 114 ? -4.944 21.686 5.501 1.00 47.56 114 CYS A C 1
ATOM 892 O O . CYS A 1 114 ? -5.387 21.166 4.476 1.00 47.56 114 CYS A O 1
ATOM 894 N N . ARG A 1 115 ? -5.086 22.979 5.797 1.00 43.31 115 ARG A N 1
ATOM 895 C CA . ARG A 1 115 ? -5.428 24.011 4.818 1.00 43.31 115 ARG A CA 1
ATOM 896 C C . ARG A 1 115 ? -4.189 24.395 4.028 1.00 43.31 115 ARG A C 1
ATOM 898 O O . ARG A 1 115 ? -3.107 24.452 4.653 1.00 43.31 115 ARG A O 1
#

pLDDT: mean 83.64, std 14.69, range [40.34, 97.38]

Radius of gyration: 17.08 Å; chains: 1; bounding box: 38×38×42 Å